Protein AF-A0A9D7G0I2-F1 (afdb_monomer_lite)

Foldseek 3Di:
DEEEPPDPQQLVLLVLVVVLCVVVVDDDQAEYEHADDDQVCQVVCCVSNPPHPYYYYHDDDSQVVCCVVPVPPPPAPPKDWQQAPVRDIDIDHGHDDPVVSVVSDD

Structure (mmCIF, N/CA/C/O backbone):
data_AF-A0A9D7G0I2-F1
#
_entry.id   AF-A0A9D7G0I2-F1
#
loop_
_atom_site.group_PDB
_atom_site.id
_atom_site.type_symbol
_atom_site.label_atom_id
_atom_site.label_alt_id
_atom_site.label_comp_id
_atom_site.label_asym_id
_atom_site.label_entity_id
_atom_site.label_seq_id
_atom_site.pdbx_PDB_ins_code
_atom_site.Cartn_x
_atom_site.Cartn_y
_atom_site.Cartn_z
_atom_site.occupancy
_atom_site.B_iso_or_equiv
_atom_site.auth_seq_id
_atom_site.auth_comp_id
_atom_site.auth_asym_id
_atom_site.auth_atom_id
_atom_site.pdbx_PDB_model_num
ATOM 1 N N . MET A 1 1 ? -0.816 -1.399 0.471 1.00 97.38 1 MET A N 1
ATOM 2 C CA . MET A 1 1 ? 0.195 -0.371 0.151 1.00 97.38 1 MET A CA 1
ATOM 3 C C . MET A 1 1 ? 0.942 -0.801 -1.092 1.00 97.38 1 MET A C 1
ATOM 5 O O . MET A 1 1 ? 1.329 -1.958 -1.181 1.00 97.38 1 MET A O 1
ATOM 9 N N . PHE A 1 2 ? 1.140 0.113 -2.028 1.00 98.00 2 PHE A N 1
ATOM 10 C CA . PHE A 1 2 ? 1.966 -0.099 -3.207 1.00 98.00 2 PHE A CA 1
ATOM 11 C C . PHE A 1 2 ? 3.321 0.585 -3.022 1.00 98.00 2 PHE A C 1
ATOM 13 O O . PHE A 1 2 ? 3.388 1.704 -2.503 1.00 98.00 2 PHE A O 1
ATOM 20 N N . THR A 1 3 ? 4.384 -0.101 -3.425 1.00 97.94 3 THR A N 1
ATOM 21 C CA . THR A 1 3 ? 5.778 0.287 -3.198 1.00 97.94 3 THR A CA 1
ATOM 22 C C . THR A 1 3 ? 6.671 -0.140 -4.367 1.00 97.94 3 THR A C 1
ATOM 24 O O . THR A 1 3 ? 6.230 -0.865 -5.262 1.00 97.94 3 THR A O 1
ATOM 27 N N . THR A 1 4 ? 7.924 0.301 -4.342 1.00 96.75 4 THR A N 1
ATOM 28 C CA . THR A 1 4 ? 8.999 -0.150 -5.228 1.00 96.75 4 THR A CA 1
ATOM 29 C C . THR A 1 4 ? 10.242 -0.530 -4.423 1.00 96.75 4 THR A C 1
ATOM 31 O O . THR A 1 4 ? 10.390 -0.127 -3.265 1.00 96.75 4 THR A O 1
ATOM 34 N N . THR A 1 5 ? 11.154 -1.296 -5.021 1.00 96.25 5 THR A N 1
ATOM 35 C CA . THR A 1 5 ? 12.395 -1.761 -4.378 1.00 96.25 5 THR A CA 1
ATOM 36 C C . THR A 1 5 ? 13.339 -0.622 -3.991 1.00 96.25 5 THR A C 1
ATOM 38 O O . THR A 1 5 ? 14.102 -0.755 -3.039 1.00 96.25 5 THR A O 1
ATOM 41 N N . TYR A 1 6 ? 13.252 0.517 -4.681 1.00 94.62 6 TYR A N 1
ATOM 42 C CA . TYR A 1 6 ? 14.089 1.701 -4.465 1.00 94.62 6 TYR A CA 1
ATOM 43 C C . TYR A 1 6 ? 13.437 2.786 -3.586 1.00 94.62 6 TYR A C 1
ATOM 45 O O . TYR A 1 6 ? 14.000 3.868 -3.411 1.00 94.62 6 TYR A O 1
ATOM 53 N N . CYS A 1 7 ? 12.240 2.546 -3.047 1.00 96.00 7 CYS A N 1
ATOM 54 C CA . CYS A 1 7 ? 11.523 3.540 -2.254 1.00 96.00 7 CYS A CA 1
ATOM 55 C C . CYS A 1 7 ? 12.048 3.617 -0.810 1.00 96.00 7 CYS A C 1
ATOM 57 O O . CYS A 1 7 ? 11.653 2.831 0.050 1.00 96.00 7 CYS A O 1
ATOM 59 N N . SER A 1 8 ? 12.883 4.615 -0.519 1.00 94.62 8 SER A N 1
ATOM 60 C CA . SER A 1 8 ? 13.499 4.796 0.806 1.00 94.62 8 SER A CA 1
ATOM 61 C C . SER A 1 8 ? 12.508 5.107 1.934 1.00 94.62 8 SER A C 1
ATOM 63 O O . SER A 1 8 ? 12.762 4.750 3.077 1.00 94.62 8 SER A O 1
ATOM 65 N N . THR A 1 9 ? 11.372 5.743 1.635 1.00 96.50 9 THR A N 1
ATOM 66 C CA . THR A 1 9 ? 10.371 6.164 2.637 1.00 96.50 9 THR A CA 1
ATOM 67 C C . THR A 1 9 ? 9.213 5.177 2.805 1.00 96.50 9 THR A C 1
ATOM 69 O O . THR A 1 9 ? 8.352 5.354 3.670 1.00 96.50 9 THR A O 1
ATOM 72 N N . CYS A 1 10 ? 9.157 4.134 1.974 1.00 97.44 10 CYS A N 1
ATOM 73 C CA . CYS A 1 10 ? 8.086 3.144 2.006 1.00 97.44 10 CYS A CA 1
ATOM 74 C C . CYS A 1 10 ? 8.075 2.277 3.279 1.00 97.44 10 CYS A C 1
ATOM 76 O O . CYS A 1 10 ? 6.975 2.053 3.793 1.00 97.44 10 CYS A O 1
ATOM 78 N N . PRO A 1 11 ? 9.226 1.823 3.821 1.00 97.12 11 PRO A N 1
ATOM 79 C CA . PRO A 1 11 ? 9.256 1.097 5.094 1.00 97.12 11 PRO A CA 1
ATOM 80 C C . PRO A 1 11 ? 8.664 1.923 6.247 1.00 97.12 11 PRO A C 1
ATOM 82 O O . PRO A 1 11 ? 7.747 1.465 6.923 1.00 97.12 11 PRO A O 1
ATOM 85 N N . ASP A 1 12 ? 9.053 3.196 6.377 1.00 96.56 12 ASP A N 1
ATOM 86 C CA . ASP A 1 12 ? 8.543 4.088 7.431 1.00 96.56 12 ASP A CA 1
ATOM 87 C C . ASP A 1 12 ? 7.021 4.294 7.363 1.00 96.56 12 ASP A C 1
ATOM 89 O O . ASP A 1 12 ? 6.327 4.372 8.383 1.00 96.56 12 ASP A O 1
ATOM 93 N N . ALA A 1 13 ? 6.468 4.414 6.151 1.00 97.31 13 ALA A N 1
ATOM 94 C CA . ALA A 1 13 ? 5.025 4.526 5.964 1.00 97.31 13 ALA A CA 1
ATOM 95 C C . ALA A 1 13 ? 4.296 3.231 6.345 1.00 97.31 13 ALA A C 1
ATOM 97 O O . ALA A 1 13 ? 3.207 3.282 6.926 1.00 97.31 13 ALA A O 1
ATOM 98 N N . PHE A 1 14 ? 4.901 2.082 6.048 1.00 97.69 14 PHE A N 1
ATOM 99 C CA . PHE A 1 14 ? 4.374 0.777 6.418 1.00 97.69 14 PHE A CA 1
ATOM 100 C C . PHE A 1 14 ? 4.377 0.562 7.931 1.00 97.69 14 PHE A C 1
ATOM 102 O O . PHE A 1 14 ? 3.367 0.130 8.487 1.00 97.69 14 PHE A O 1
ATOM 109 N N . ASP A 1 15 ? 5.456 0.935 8.614 1.00 96.12 15 ASP A N 1
ATOM 110 C CA . ASP A 1 15 ? 5.564 0.816 10.067 1.00 96.12 15 ASP A CA 1
ATOM 111 C C . ASP A 1 15 ? 4.503 1.655 10.782 1.00 96.12 15 ASP A C 1
ATOM 113 O O . ASP A 1 15 ? 3.869 1.187 11.731 1.00 96.12 15 ASP A O 1
ATOM 117 N N . LYS A 1 16 ? 4.208 2.861 10.278 1.00 95.19 16 LYS A N 1
ATOM 118 C CA . LYS A 1 16 ? 3.110 3.699 10.793 1.00 95.19 16 LYS A CA 1
ATOM 119 C C . LYS A 1 16 ? 1.740 3.033 10.634 1.00 95.19 16 LYS A C 1
ATOM 121 O O . LYS A 1 16 ? 0.939 3.065 11.571 1.00 95.19 16 LYS A O 1
ATOM 126 N N . LEU A 1 17 ? 1.470 2.403 9.484 1.00 95.62 17 LEU A N 1
ATOM 127 C CA . LEU A 1 17 ? 0.247 1.615 9.275 1.00 95.62 17 LEU A CA 1
ATOM 128 C C . LEU A 1 17 ? 0.167 0.446 10.261 1.00 95.62 17 LEU A C 1
ATOM 130 O O . LEU A 1 17 ? -0.852 0.250 10.925 1.00 95.62 17 LEU A O 1
ATOM 134 N N . GLN A 1 18 ? 1.248 -0.324 10.366 1.00 95.50 18 GLN A N 1
ATOM 135 C CA . GLN A 1 18 ? 1.316 -1.509 11.209 1.00 95.50 18 GLN A CA 1
ATOM 136 C C . GLN A 1 18 ? 1.137 -1.153 12.691 1.00 95.50 18 GLN A C 1
ATOM 138 O O . GLN A 1 18 ? 0.379 -1.823 13.394 1.00 95.50 18 GLN A O 1
ATOM 143 N N . ALA A 1 19 ? 1.783 -0.083 13.161 1.00 94.75 19 ALA A N 1
ATOM 144 C CA . ALA A 1 19 ? 1.658 0.413 14.528 1.00 94.75 19 ALA A CA 1
ATOM 145 C C . ALA A 1 19 ? 0.212 0.806 14.856 1.00 94.75 19 ALA A C 1
ATOM 147 O O . ALA A 1 19 ? -0.311 0.415 15.902 1.00 94.75 19 ALA A O 1
ATOM 148 N N . PHE A 1 20 ? -0.466 1.508 13.943 1.00 94.69 20 PHE A N 1
ATOM 149 C CA . PHE A 1 20 ? -1.871 1.872 14.116 1.00 94.69 20 PHE A CA 1
ATOM 150 C C . PHE A 1 20 ? -2.785 0.639 14.188 1.00 94.69 20 PHE A C 1
ATOM 152 O O . PHE A 1 20 ? -3.613 0.533 15.094 1.00 94.69 20 PHE A O 1
ATOM 159 N N . ILE A 1 21 ? -2.605 -0.330 13.285 1.00 93.56 21 ILE A N 1
ATOM 160 C CA . ILE A 1 21 ? -3.386 -1.576 13.281 1.00 93.56 21 ILE A CA 1
ATOM 161 C C . ILE A 1 21 ? -3.153 -2.359 14.579 1.00 93.56 21 ILE A C 1
ATOM 163 O O . ILE A 1 21 ? -4.120 -2.758 15.230 1.00 93.56 21 ILE A O 1
ATOM 167 N N . LYS A 1 22 ? -1.896 -2.519 15.012 1.00 93.88 22 LYS A N 1
ATOM 168 C CA . LYS A 1 22 ? -1.555 -3.176 16.285 1.00 93.88 22 LYS A CA 1
ATOM 169 C C . LYS A 1 22 ? -2.237 -2.495 17.474 1.00 93.88 22 LYS A C 1
ATOM 171 O O . LYS A 1 22 ? -2.827 -3.182 18.305 1.00 93.88 22 LYS A O 1
ATOM 176 N N . ALA A 1 23 ? -2.211 -1.162 17.531 1.00 94.62 23 ALA A N 1
ATOM 177 C CA . ALA A 1 23 ? -2.863 -0.393 18.591 1.00 94.62 23 ALA A CA 1
ATOM 178 C C . ALA A 1 23 ? -4.395 -0.550 18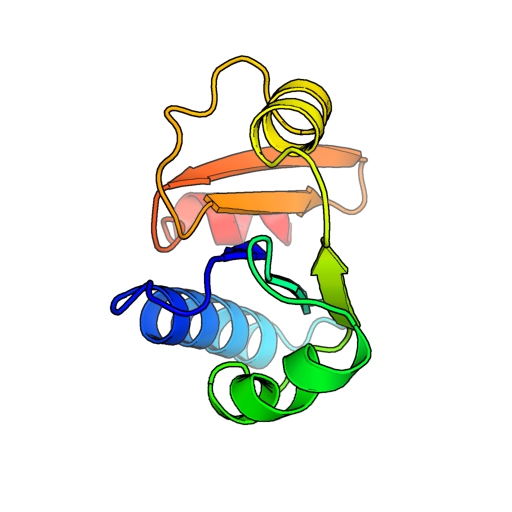.581 1.00 94.62 23 ALA A C 1
ATOM 180 O O . ALA A 1 23 ? -5.011 -0.614 19.642 1.00 94.62 23 ALA A O 1
ATOM 181 N N . SER A 1 24 ? -5.006 -0.677 17.398 1.00 93.31 24 SER A N 1
ATOM 182 C CA . SER A 1 24 ? -6.455 -0.869 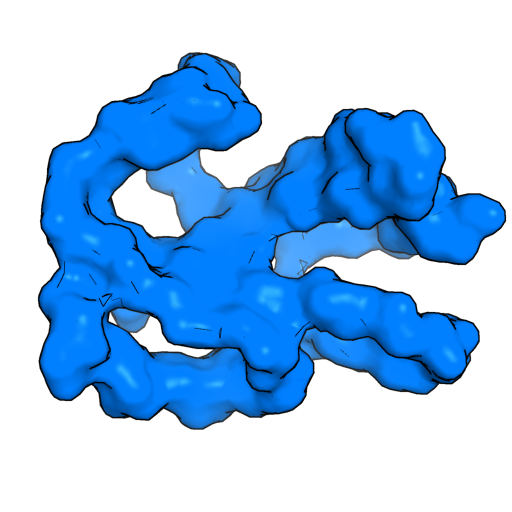17.254 1.00 93.31 24 SER A CA 1
ATOM 183 C C . SER A 1 24 ? -6.958 -2.233 17.747 1.00 93.31 24 SER A C 1
ATOM 185 O O . SER A 1 24 ? -8.153 -2.392 17.984 1.00 93.31 24 SER A O 1
ATOM 187 N N . ARG A 1 25 ? -6.068 -3.235 17.864 1.00 91.19 25 ARG A N 1
ATOM 188 C CA . ARG A 1 25 ? -6.390 -4.652 18.139 1.00 91.19 25 ARG A CA 1
ATOM 189 C C . ARG A 1 25 ? -7.389 -5.280 17.157 1.00 91.19 25 ARG A C 1
ATOM 191 O O . ARG A 1 25 ? -7.909 -6.367 17.412 1.00 91.19 25 ARG A O 1
ATOM 198 N N . GLN A 1 26 ? -7.653 -4.630 16.026 1.00 90.25 26 GLN A N 1
ATOM 199 C CA . GLN A 1 26 ? -8.496 -5.180 14.979 1.00 90.25 26 GLN A CA 1
ATOM 200 C C . GLN A 1 26 ? -7.685 -6.112 14.074 1.00 90.25 26 GLN A C 1
ATOM 202 O O . GLN A 1 26 ? -6.520 -5.864 13.765 1.00 90.25 26 GLN A O 1
ATOM 207 N N . LYS A 1 27 ? -8.326 -7.186 13.602 1.00 90.06 27 LYS A N 1
ATOM 208 C CA . LYS A 1 27 ? -7.781 -8.018 12.524 1.00 90.06 27 LYS A CA 1
ATOM 209 C C . LYS A 1 27 ? -8.013 -7.299 11.202 1.00 90.06 27 LYS A C 1
ATOM 211 O O . LYS A 1 27 ? -9.151 -7.207 10.743 1.00 90.06 27 LYS A O 1
ATOM 216 N N . VAL A 1 28 ? -6.938 -6.779 10.626 1.00 92.56 28 VAL A N 1
ATOM 217 C CA . VAL A 1 28 ? -6.954 -6.030 9.372 1.00 92.56 28 VAL A CA 1
ATOM 218 C C . VAL A 1 28 ? -5.902 -6.624 8.449 1.00 92.56 28 VAL A C 1
ATOM 220 O O . VAL A 1 28 ? -4.784 -6.895 8.886 1.00 92.56 28 VAL A O 1
ATOM 223 N N . GLU A 1 29 ? -6.259 -6.850 7.186 1.00 94.62 29 GLU A N 1
ATOM 224 C CA . GLU A 1 29 ? -5.283 -7.281 6.190 1.00 94.62 29 GLU A CA 1
ATOM 225 C C . GLU A 1 29 ? -4.363 -6.102 5.842 1.00 94.62 29 GLU A C 1
ATOM 227 O O . GLU A 1 29 ? -4.824 -5.030 5.447 1.00 94.62 29 GLU A O 1
ATOM 232 N N . LEU A 1 30 ? -3.055 -6.303 5.993 1.00 95.88 30 LEU A N 1
ATOM 233 C CA . LEU A 1 30 ? -2.024 -5.344 5.624 1.00 95.88 30 LEU A CA 1
ATOM 234 C C . LEU A 1 30 ? -1.215 -5.923 4.462 1.00 95.88 30 LEU A C 1
ATOM 236 O O . LEU A 1 30 ? -0.265 -6.682 4.656 1.00 95.88 30 LEU A O 1
ATOM 240 N N . ALA A 1 31 ? -1.631 -5.584 3.244 1.00 97.25 31 ALA A N 1
ATOM 241 C CA . ALA A 1 31 ? -0.975 -6.025 2.020 1.00 97.25 31 ALA A CA 1
ATOM 242 C C . ALA A 1 31 ? 0.106 -5.033 1.564 1.00 97.25 31 ALA A C 1
ATOM 244 O O . ALA A 1 31 ? -0.143 -3.821 1.522 1.00 97.25 31 ALA A O 1
ATOM 245 N N . ALA A 1 32 ? 1.266 -5.539 1.146 1.00 97.94 32 ALA A N 1
ATOM 246 C CA . ALA A 1 32 ? 2.271 -4.780 0.404 1.00 97.94 32 ALA A CA 1
ATOM 247 C C . ALA A 1 32 ? 2.435 -5.354 -1.013 1.00 97.94 32 ALA A C 1
ATOM 249 O O . ALA A 1 32 ? 2.530 -6.567 -1.189 1.00 97.94 32 ALA A O 1
ATOM 250 N N . VAL A 1 33 ? 2.439 -4.472 -2.013 1.00 97.69 33 VAL A N 1
ATOM 251 C CA . VAL A 1 33 ? 2.600 -4.801 -3.436 1.00 97.69 33 VAL A CA 1
ATOM 252 C C . VAL A 1 33 ? 3.853 -4.098 -3.948 1.00 97.69 33 VAL A C 1
ATOM 254 O O . VAL A 1 33 ? 3.865 -2.869 -4.030 1.00 97.69 33 VAL A O 1
ATOM 257 N N . VAL A 1 34 ? 4.898 -4.860 -4.266 1.00 97.81 34 VAL A N 1
ATOM 258 C CA . VAL A 1 34 ? 6.161 -4.350 -4.823 1.00 97.81 34 VAL A CA 1
ATOM 259 C C . VAL A 1 34 ? 6.073 -4.402 -6.347 1.00 97.81 34 VAL A C 1
ATOM 261 O O . VAL A 1 34 ? 5.877 -5.479 -6.901 1.00 97.81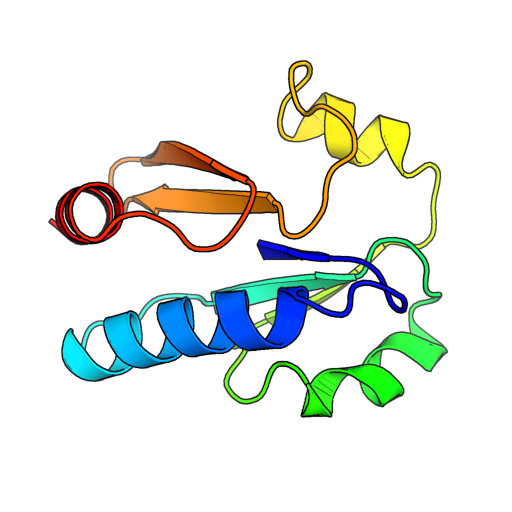 34 VAL A O 1
ATOM 264 N N . MET A 1 35 ? 6.150 -3.251 -7.017 1.00 97.31 35 MET A N 1
ATOM 265 C CA . MET A 1 35 ? 5.721 -3.106 -8.422 1.00 97.31 35 MET A CA 1
ATOM 266 C C . MET A 1 35 ? 6.830 -3.150 -9.482 1.00 97.31 35 MET A C 1
ATOM 268 O O . MET A 1 35 ? 6.571 -2.855 -10.647 1.00 97.31 35 MET A O 1
ATOM 272 N N . ASP A 1 36 ? 8.061 -3.430 -9.081 1.00 95.31 36 ASP A N 1
ATOM 273 C CA . ASP A 1 36 ? 9.264 -3.351 -9.915 1.00 95.31 36 ASP A CA 1
ATOM 274 C C . ASP A 1 36 ? 10.187 -4.557 -9.691 1.00 95.31 36 ASP A C 1
ATOM 276 O O . ASP A 1 36 ? 11.404 -4.466 -9.846 1.00 95.31 36 ASP A O 1
ATOM 280 N N . VAL A 1 37 ? 9.611 -5.688 -9.277 1.00 94.50 37 VAL A N 1
ATOM 281 C CA . VAL A 1 37 ? 10.364 -6.892 -8.931 1.00 94.50 37 VAL A CA 1
ATOM 282 C C . VAL A 1 37 ? 9.635 -8.143 -9.423 1.00 94.50 37 VAL A C 1
ATOM 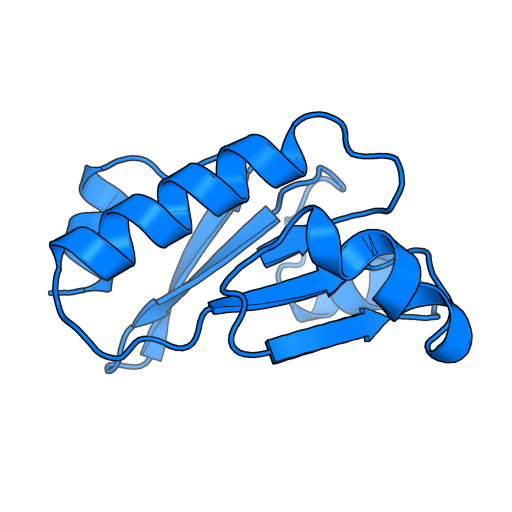284 O O . VAL A 1 37 ? 8.414 -8.239 -9.255 1.00 94.50 37 VAL A O 1
ATOM 287 N N . PRO A 1 38 ? 10.358 -9.127 -9.985 1.00 95.00 38 PRO A N 1
ATOM 288 C CA . PRO A 1 38 ? 9.772 -10.409 -10.335 1.00 95.00 38 PRO A CA 1
ATOM 289 C C . PRO A 1 38 ? 9.440 -11.228 -9.079 1.00 95.00 38 PRO A C 1
ATOM 291 O O . PRO A 1 38 ? 10.018 -11.034 -7.998 1.00 95.00 38 PRO A O 1
ATOM 294 N N . ALA A 1 39 ? 8.481 -12.147 -9.206 1.00 93.56 39 ALA A N 1
ATOM 295 C CA . ALA A 1 39 ? 7.906 -12.875 -8.074 1.00 93.56 39 ALA A CA 1
ATOM 296 C C . ALA A 1 39 ? 8.947 -13.666 -7.270 1.00 93.56 39 ALA A C 1
ATOM 298 O O . ALA A 1 39 ? 8.890 -13.693 -6.041 1.00 93.56 39 ALA A O 1
ATOM 299 N N . GLU A 1 40 ? 9.940 -14.248 -7.934 1.00 94.81 40 GLU A N 1
ATOM 300 C CA . GLU A 1 40 ? 11.006 -15.025 -7.306 1.00 94.81 40 GLU A CA 1
ATOM 301 C C . GLU A 1 40 ? 11.982 -14.179 -6.474 1.00 94.81 40 GLU A C 1
ATOM 303 O O . GLU A 1 40 ? 12.680 -14.718 -5.617 1.00 94.81 40 GLU A O 1
ATOM 308 N N . ARG A 1 41 ? 12.022 -12.855 -6.679 1.00 94.75 41 ARG A N 1
ATOM 309 C CA . ARG A 1 41 ? 12.926 -11.944 -5.953 1.00 94.75 41 ARG A CA 1
ATOM 310 C C . ARG A 1 41 ? 12.234 -11.111 -4.886 1.00 94.75 41 ARG A C 1
ATOM 312 O O . ARG A 1 41 ? 12.913 -10.550 -4.028 1.00 94.75 41 ARG A O 1
ATOM 319 N N . VAL A 1 42 ? 10.902 -11.044 -4.887 1.00 95.25 42 VAL A N 1
ATOM 320 C CA . VAL A 1 42 ? 10.153 -10.153 -3.987 1.00 95.25 42 VAL A CA 1
ATOM 321 C C . VAL A 1 42 ? 10.473 -10.422 -2.516 1.00 95.25 42 VAL A C 1
ATOM 323 O O . VAL A 1 42 ? 10.655 -9.483 -1.745 1.00 95.25 42 VAL A O 1
ATOM 326 N N . LEU A 1 43 ? 10.626 -11.695 -2.130 1.00 95.31 43 LEU A N 1
ATOM 327 C CA . LEU A 1 43 ? 10.845 -12.094 -0.738 1.00 95.31 43 LEU A CA 1
ATOM 328 C C . LEU A 1 43 ? 12.129 -11.508 -0.134 1.00 95.31 43 LEU A C 1
ATOM 330 O O . LEU A 1 43 ? 12.167 -11.291 1.076 1.00 95.31 43 LEU A O 1
ATOM 334 N N . ALA A 1 44 ? 13.130 -11.160 -0.951 1.00 95.25 44 ALA A N 1
ATOM 335 C CA . ALA A 1 44 ? 14.325 -10.461 -0.480 1.00 95.25 44 ALA A CA 1
ATOM 336 C C . ALA A 1 44 ? 13.990 -9.105 0.172 1.00 95.25 44 ALA A C 1
ATOM 338 O O . ALA A 1 44 ? 14.684 -8.673 1.088 1.00 95.25 44 ALA A O 1
ATOM 339 N N . HIS A 1 45 ? 12.888 -8.466 -0.229 1.00 95.88 45 HIS A N 1
ATOM 340 C CA . HIS A 1 45 ? 12.430 -7.176 0.294 1.00 95.88 45 HIS A CA 1
ATOM 341 C C . HIS A 1 45 ? 11.409 -7.299 1.433 1.00 95.88 45 HIS A C 1
ATOM 343 O O . HIS A 1 45 ? 11.050 -6.291 2.039 1.00 95.88 45 HIS A O 1
ATOM 349 N N . ALA A 1 46 ? 10.933 -8.509 1.752 1.00 94.50 46 ALA A N 1
ATOM 350 C CA . ALA A 1 46 ? 9.865 -8.712 2.735 1.00 94.50 46 ALA A CA 1
ATOM 351 C C . ALA A 1 46 ? 10.253 -8.243 4.148 1.00 94.50 46 ALA A C 1
ATOM 353 O O . ALA A 1 46 ? 9.394 -7.815 4.918 1.00 94.50 46 ALA A O 1
ATOM 354 N N . HIS A 1 47 ? 11.548 -8.270 4.477 1.00 94.75 47 HIS A N 1
ATOM 355 C CA . HIS A 1 47 ? 12.059 -7.829 5.774 1.00 94.75 47 HIS A CA 1
ATOM 356 C C . HIS A 1 47 ? 11.813 -6.332 6.052 1.00 94.75 47 HIS A C 1
ATOM 358 O O . HIS A 1 47 ? 11.674 -5.955 7.211 1.00 94.75 47 HIS A O 1
ATOM 364 N N . HIS A 1 48 ? 11.674 -5.497 5.014 1.00 95.88 48 HIS A N 1
ATOM 365 C CA . HIS A 1 48 ? 11.305 -4.081 5.147 1.00 95.88 48 HIS A CA 1
ATOM 366 C C . HIS A 1 48 ? 9.823 -3.853 5.483 1.00 95.88 48 HIS A C 1
ATOM 368 O O . HIS A 1 48 ? 9.429 -2.734 5.795 1.00 95.88 48 HIS A O 1
ATOM 374 N N . TYR A 1 49 ? 8.993 -4.893 5.387 1.00 96.69 49 TYR A N 1
ATOM 375 C CA . TYR A 1 49 ? 7.540 -4.821 5.555 1.00 96.69 49 TYR A CA 1
ATOM 376 C C . TYR A 1 49 ? 7.063 -5.864 6.569 1.00 96.69 49 TYR A C 1
ATOM 378 O O . TYR A 1 49 ? 6.046 -6.540 6.382 1.00 96.69 49 TYR A O 1
ATOM 386 N N . ALA A 1 50 ? 7.834 -6.028 7.647 1.00 93.44 50 ALA A N 1
ATOM 387 C CA . ALA A 1 50 ? 7.550 -6.993 8.697 1.00 93.44 50 ALA A CA 1
ATOM 388 C C . ALA A 1 50 ? 6.110 -6.832 9.218 1.00 93.44 50 ALA A C 1
ATOM 390 O O . ALA A 1 50 ? 5.664 -5.741 9.559 1.00 93.44 50 ALA A O 1
ATOM 391 N N . GLY A 1 51 ? 5.362 -7.935 9.291 1.00 92.94 51 GLY A N 1
ATOM 392 C CA . GLY A 1 51 ? 3.951 -7.943 9.692 1.00 92.94 51 GLY A CA 1
ATOM 393 C C . GLY A 1 51 ? 2.950 -7.595 8.585 1.00 92.94 51 GLY A C 1
ATOM 394 O O . GLY A 1 51 ? 1.762 -7.466 8.881 1.00 92.94 51 GLY A O 1
ATOM 395 N N . ALA A 1 52 ? 3.388 -7.501 7.327 1.00 96.31 52 ALA A N 1
ATOM 396 C CA . ALA A 1 52 ? 2.492 -7.690 6.193 1.00 96.31 52 ALA A CA 1
ATOM 397 C C . ALA A 1 52 ? 1.795 -9.052 6.299 1.00 96.31 52 ALA A C 1
ATOM 399 O O . ALA A 1 52 ? 2.432 -10.079 6.528 1.00 96.31 52 ALA A O 1
ATOM 400 N N . THR A 1 53 ? 0.479 -9.068 6.112 1.00 96.00 53 THR A N 1
ATOM 401 C CA . THR A 1 53 ? -0.308 -10.310 6.056 1.00 96.00 53 THR A CA 1
ATOM 402 C C . THR A 1 53 ? -0.380 -10.862 4.636 1.00 96.00 53 THR A C 1
ATOM 404 O O . THR A 1 53 ? -0.663 -12.042 4.442 1.00 96.00 53 THR A O 1
ATOM 407 N N . ARG A 1 54 ? -0.131 -10.008 3.638 1.00 96.44 54 ARG A N 1
ATOM 408 C CA . ARG A 1 54 ? 0.001 -10.365 2.226 1.00 96.44 54 ARG A CA 1
ATOM 409 C C . ARG A 1 54 ? 1.175 -9.615 1.619 1.00 96.44 54 ARG A C 1
ATOM 411 O O . ARG A 1 54 ? 1.336 -8.417 1.853 1.00 96.44 54 ARG A O 1
ATOM 418 N N . PHE A 1 55 ? 1.957 -10.314 0.81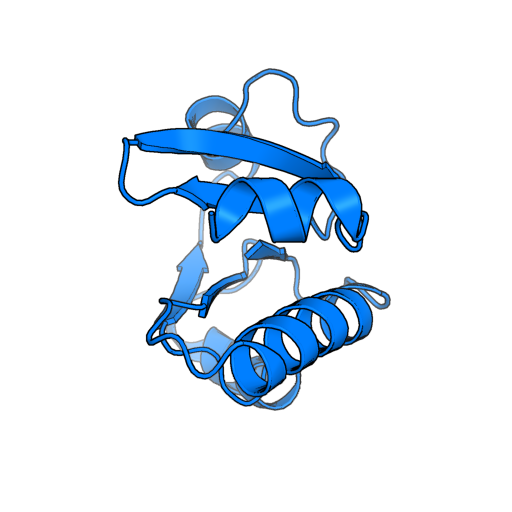1 1.00 97.12 55 PHE A N 1
ATOM 419 C CA . PHE A 1 55 ? 3.116 -9.746 0.146 1.00 97.12 55 PHE A CA 1
ATOM 420 C C . PHE A 1 55 ? 3.106 -10.171 -1.317 1.00 97.12 55 PHE A C 1
ATOM 422 O O . PHE A 1 55 ? 3.153 -11.362 -1.615 1.00 97.12 55 PHE A O 1
ATOM 429 N N . PHE A 1 56 ? 2.971 -9.200 -2.213 1.00 96.88 56 PHE A N 1
ATOM 430 C CA . PHE A 1 56 ? 2.800 -9.429 -3.639 1.00 96.88 56 PHE A CA 1
ATOM 431 C C . PHE A 1 56 ? 3.949 -8.810 -4.422 1.00 96.88 56 PHE A C 1
ATOM 433 O O . PHE A 1 56 ? 4.384 -7.694 -4.134 1.00 96.88 56 PHE A O 1
ATOM 440 N N . ALA A 1 57 ? 4.375 -9.525 -5.455 1.00 97.38 57 ALA A N 1
ATOM 441 C CA . ALA A 1 57 ? 5.134 -8.958 -6.551 1.00 97.38 57 ALA A CA 1
ATOM 442 C C . ALA A 1 57 ? 4.167 -8.540 -7.656 1.00 97.38 57 ALA A C 1
ATOM 444 O O . ALA A 1 57 ? 3.186 -9.238 -7.925 1.00 97.38 57 ALA A O 1
ATOM 445 N N . PHE A 1 58 ? 4.456 -7.427 -8.309 1.00 96.25 58 PHE A N 1
ATOM 446 C CA . PHE A 1 58 ? 3.857 -7.075 -9.579 1.00 96.25 58 PHE A CA 1
ATOM 447 C C . PHE A 1 58 ? 4.984 -6.868 -10.584 1.00 96.25 58 PHE A C 1
ATOM 449 O O . PHE A 1 58 ? 5.716 -5.884 -10.519 1.00 96.25 58 PHE A O 1
ATOM 456 N N . ASP A 1 59 ? 5.103 -7.833 -11.490 1.00 92.94 59 ASP A N 1
ATOM 457 C CA . ASP A 1 59 ? 6.090 -7.865 -12.560 1.00 92.94 59 ASP A CA 1
ATOM 458 C C . ASP A 1 59 ? 5.384 -7.583 -13.884 1.00 92.94 59 ASP A C 1
ATOM 460 O O . ASP A 1 59 ? 4.817 -8.468 -14.528 1.00 92.94 59 ASP A O 1
ATOM 464 N N . GLY A 1 60 ? 5.279 -6.303 -14.221 1.00 91.50 60 GLY A N 1
ATOM 465 C CA . GLY A 1 60 ? 4.520 -5.872 -15.381 1.00 91.50 60 GLY A CA 1
ATOM 466 C C . GLY A 1 60 ? 4.586 -4.372 -15.600 1.00 91.50 60 GLY A C 1
ATOM 467 O O . GLY A 1 60 ? 5.347 -3.639 -14.969 1.00 91.50 60 GLY A O 1
ATOM 468 N N . PHE A 1 61 ? 3.752 -3.885 -16.513 1.00 93.25 61 PHE A N 1
ATOM 469 C CA . PHE A 1 61 ? 3.710 -2.468 -16.844 1.00 93.25 61 PHE A CA 1
ATOM 470 C C . PHE A 1 61 ? 3.101 -1.662 -15.685 1.00 93.25 61 PHE A C 1
ATOM 472 O O . PHE A 1 61 ? 1.881 -1.574 -15.552 1.00 93.25 61 PHE A O 1
ATOM 479 N N . ALA A 1 62 ? 3.946 -1.057 -14.842 1.00 91.75 62 ALA A N 1
ATOM 480 C CA . ALA A 1 62 ? 3.526 -0.295 -13.660 1.00 91.75 62 ALA A CA 1
ATOM 481 C C . ALA A 1 62 ? 2.418 0.756 -13.917 1.00 91.75 62 ALA A C 1
ATOM 483 O O . ALA A 1 62 ? 1.554 0.931 -13.056 1.00 91.75 62 ALA A O 1
ATOM 484 N N . PRO A 1 63 ? 2.354 1.458 -15.067 1.00 92.81 63 PRO A N 1
ATOM 485 C CA . PRO A 1 63 ? 1.212 2.321 -15.372 1.00 92.81 63 PRO A CA 1
ATOM 486 C C . PRO A 1 63 ? -0.139 1.590 -15.435 1.00 92.81 63 PRO A C 1
ATOM 488 O O . PRO A 1 63 ? -1.143 2.190 -15.069 1.00 92.81 63 PRO A O 1
ATOM 491 N N . ALA A 1 64 ? -0.194 0.314 -15.836 1.00 94.19 64 ALA A N 1
ATOM 492 C CA . ALA A 1 64 ? -1.446 -0.445 -15.915 1.00 94.19 64 ALA A CA 1
ATOM 493 C C . ALA A 1 64 ? -2.054 -0.706 -14.529 1.00 94.19 64 ALA A C 1
ATOM 495 O O . ALA A 1 64 ? -3.245 -0.467 -14.325 1.00 94.19 64 ALA A O 1
ATOM 496 N N . ILE A 1 65 ? -1.242 -1.129 -13.551 1.00 94.38 65 ILE A N 1
ATOM 497 C CA . ILE A 1 65 ? -1.734 -1.310 -12.178 1.00 94.38 65 ILE A CA 1
ATOM 498 C C . ILE A 1 65 ? -2.128 0.030 -11.555 1.00 94.38 65 ILE A C 1
ATOM 500 O O . ILE A 1 65 ? -3.176 0.117 -10.920 1.00 94.38 65 ILE A O 1
ATOM 504 N N . ARG A 1 66 ? -1.365 1.104 -11.809 1.00 95.50 66 ARG A N 1
ATOM 505 C CA . ARG A 1 66 ? -1.730 2.455 -11.360 1.00 95.50 66 ARG A CA 1
ATOM 506 C C . ARG A 1 66 ? -3.072 2.891 -11.941 1.00 95.50 66 ARG A C 1
ATOM 5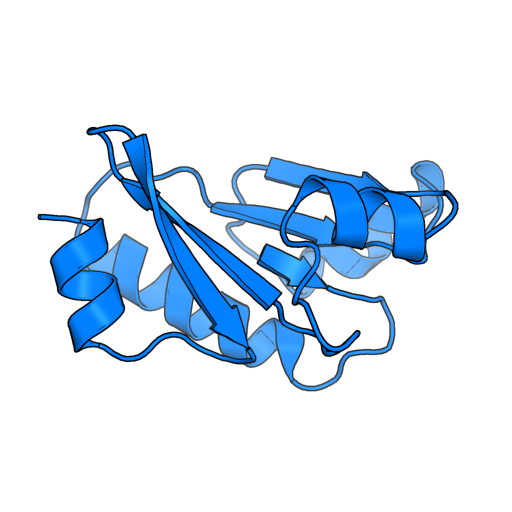08 O O . ARG A 1 66 ? -3.951 3.261 -11.175 1.00 95.50 66 ARG A O 1
ATOM 515 N N . GLN A 1 67 ? -3.265 2.744 -13.252 1.00 95.62 67 GLN A N 1
ATOM 516 C CA . GLN A 1 67 ? -4.523 3.050 -13.937 1.00 95.62 67 GLN A CA 1
ATOM 517 C C . GLN A 1 67 ? -5.705 2.258 -13.360 1.00 95.62 67 GLN A C 1
ATOM 519 O O . GLN A 1 67 ? -6.792 2.808 -13.206 1.00 95.62 67 GLN A O 1
ATOM 524 N N . SER A 1 68 ? -5.500 0.983 -13.020 1.00 95.31 68 SER A N 1
ATOM 525 C CA . SER A 1 68 ? -6.541 0.145 -12.418 1.00 95.31 68 SER A CA 1
ATOM 526 C C . SER A 1 68 ? -6.866 0.525 -10.970 1.00 95.31 68 SER A C 1
ATOM 528 O O . SER A 1 68 ? -8.002 0.346 -10.536 1.00 95.31 68 SER A O 1
ATOM 530 N N . VAL A 1 69 ? -5.883 0.995 -10.199 1.00 95.94 69 VAL A N 1
ATOM 531 C CA . VAL A 1 69 ? -6.030 1.316 -8.768 1.00 95.94 69 VAL A CA 1
ATOM 532 C C . VAL A 1 69 ? -6.590 2.724 -8.559 1.00 95.94 69 VAL A C 1
ATOM 534 O O . VAL A 1 69 ? -7.513 2.935 -7.759 1.00 95.94 69 VAL A O 1
ATOM 537 N N . ASP A 1 70 ? -5.996 3.690 -9.254 1.00 96.88 70 ASP A N 1
ATOM 538 C CA . ASP A 1 70 ? -6.386 5.092 -9.299 1.00 96.88 70 ASP A CA 1
ATOM 539 C C . ASP A 1 70 ? -5.772 5.762 -10.545 1.00 96.88 70 ASP A C 1
ATOM 541 O O . ASP A 1 70 ? -4.575 6.069 -10.544 1.00 96.88 70 ASP A O 1
ATOM 545 N N . PRO A 1 71 ? -6.575 6.075 -11.580 1.00 95.94 71 PRO A N 1
ATOM 546 C CA . PRO A 1 71 ? -6.121 6.831 -12.749 1.00 95.94 71 PRO A CA 1
ATOM 547 C C . PRO A 1 71 ? -5.467 8.182 -12.419 1.00 95.94 71 PRO A C 1
ATOM 549 O O . PRO A 1 71 ? -4.763 8.741 -13.256 1.00 95.94 71 PRO A O 1
ATOM 552 N N . LYS A 1 72 ? -5.703 8.732 -11.219 1.00 95.44 72 LYS A N 1
ATOM 553 C CA . LYS A 1 72 ? -5.127 10.001 -10.753 1.00 95.44 72 LYS A CA 1
ATOM 554 C C . LYS A 1 72 ? -3.834 9.832 -9.951 1.00 95.44 72 LYS A C 1
ATOM 556 O O . LYS A 1 72 ? -3.289 10.830 -9.485 1.00 95.44 72 LYS A O 1
ATOM 561 N N . TRP A 1 73 ? -3.320 8.614 -9.782 1.00 96.00 73 TRP A N 1
ATOM 562 C CA . TRP A 1 73 ? -2.094 8.372 -9.023 1.00 96.00 73 TRP A CA 1
ATOM 563 C C . TRP A 1 73 ? -0.865 8.968 -9.745 1.00 96.00 73 TRP A C 1
ATOM 565 O O . TRP A 1 73 ? -0.479 8.470 -10.808 1.00 96.00 73 TRP A O 1
ATOM 575 N N . PRO A 1 74 ? -0.162 9.961 -9.153 1.00 92.69 74 PRO A N 1
ATOM 576 C CA . PRO A 1 74 ? 0.937 10.688 -9.804 1.00 92.69 74 PRO A CA 1
ATOM 577 C C . PRO A 1 74 ? 2.266 9.913 -9.929 1.00 92.69 74 PRO A C 1
ATOM 579 O O . PRO A 1 74 ? 3.323 10.526 -10.001 1.00 92.69 74 PRO A O 1
ATOM 582 N N . ASN A 1 75 ? 2.250 8.574 -9.954 1.00 92.69 75 ASN A N 1
ATOM 583 C CA . ASN A 1 75 ? 3.455 7.726 -9.997 1.00 92.69 75 ASN A CA 1
ATOM 584 C C . ASN A 1 75 ? 4.393 7.867 -8.777 1.00 92.69 75 ASN A C 1
ATOM 586 O O . ASN A 1 75 ? 5.600 7.683 -8.899 1.00 92.69 75 ASN A O 1
ATOM 590 N N . VAL A 1 76 ? 3.855 8.206 -7.602 1.00 94.75 76 VAL A N 1
ATOM 591 C CA . VAL A 1 76 ? 4.649 8.369 -6.371 1.00 94.75 76 VAL A CA 1
ATOM 592 C C . VAL A 1 76 ? 4.375 7.222 -5.405 1.00 94.75 76 VAL A C 1
ATOM 594 O O . VAL A 1 76 ? 3.215 6.932 -5.113 1.00 94.75 76 VAL A O 1
ATOM 597 N N . THR A 1 77 ? 5.428 6.590 -4.892 1.00 96.69 77 THR A N 1
ATOM 598 C CA . THR A 1 77 ? 5.367 5.597 -3.810 1.00 96.69 77 THR A CA 1
ATOM 599 C C . THR A 1 77 ? 5.931 6.171 -2.500 1.00 96.69 77 THR A C 1
ATOM 601 O O . THR A 1 77 ? 6.820 7.020 -2.561 1.00 96.69 77 THR A O 1
ATOM 604 N N . PRO A 1 78 ? 5.452 5.725 -1.321 1.00 97.81 78 PRO A N 1
ATOM 605 C CA . PRO A 1 78 ? 4.392 4.736 -1.132 1.00 97.81 78 PRO A CA 1
ATOM 606 C C . PRO A 1 78 ? 3.024 5.316 -1.491 1.00 97.81 78 PRO A C 1
ATOM 608 O O . PRO A 1 78 ? 2.724 6.469 -1.180 1.00 97.81 78 PRO A O 1
ATOM 611 N N . TYR A 1 79 ? 2.186 4.494 -2.115 1.00 98.12 79 TYR A N 1
ATOM 612 C CA . TYR A 1 79 ? 0.785 4.823 -2.360 1.00 98.12 79 TYR A CA 1
ATOM 613 C C . TYR A 1 79 ? -0.094 3.878 -1.556 1.00 98.12 79 TYR A C 1
ATOM 615 O O . TYR A 1 79 ? 0.001 2.649 -1.657 1.00 98.12 79 TYR A O 1
ATOM 623 N N . ILE A 1 80 ? -0.925 4.442 -0.694 1.00 97.88 80 ILE A N 1
ATOM 624 C CA . ILE A 1 80 ? -1.709 3.685 0.270 1.00 97.88 80 ILE A CA 1
ATOM 625 C C . ILE A 1 80 ? -3.165 3.731 -0.151 1.00 97.88 80 ILE A C 1
ATOM 627 O O . ILE A 1 80 ? -3.714 4.791 -0.430 1.00 97.88 80 ILE A O 1
ATOM 631 N N . VAL A 1 81 ? -3.780 2.553 -0.167 1.00 97.75 81 VAL A N 1
ATOM 632 C CA . VAL A 1 81 ? -5.210 2.368 -0.380 1.00 97.75 81 VAL A CA 1
ATOM 633 C C . VAL A 1 81 ? -5.759 1.715 0.878 1.00 97.75 81 VAL A C 1
ATOM 635 O O . VAL A 1 81 ? -5.298 0.643 1.271 1.00 97.75 81 VAL A O 1
ATOM 638 N N . LEU A 1 82 ? -6.710 2.386 1.515 1.00 97.38 82 LEU A N 1
ATOM 639 C CA . LEU A 1 82 ? -7.413 1.921 2.701 1.00 97.38 82 LEU A CA 1
ATOM 640 C C . LEU A 1 82 ? -8.831 1.536 2.289 1.00 97.38 82 LEU A C 1
ATOM 642 O O . LEU A 1 82 ? -9.593 2.381 1.815 1.00 97.38 82 LEU A O 1
ATOM 646 N N . LEU A 1 83 ? -9.164 0.261 2.465 1.00 95.94 83 LEU A N 1
ATOM 647 C CA . LEU A 1 83 ? -10.477 -0.302 2.161 1.00 95.94 83 LEU A CA 1
ATOM 648 C C . LEU A 1 83 ? -11.200 -0.575 3.478 1.00 95.94 83 LEU A C 1
ATOM 650 O O . LEU A 1 83 ? -10.732 -1.392 4.273 1.00 95.94 83 LEU A O 1
ATOM 654 N N . SER A 1 84 ? -12.295 0.135 3.750 1.00 94.38 84 SER A N 1
ATOM 655 C CA . SER A 1 84 ? -13.104 -0.126 4.945 1.00 94.38 84 SER A CA 1
ATOM 656 C C . SER A 1 84 ? -13.956 -1.383 4.766 1.00 94.38 84 SER A C 1
ATOM 658 O O . SER A 1 84 ? -14.191 -1.848 3.649 1.00 94.38 84 SER A O 1
ATOM 660 N N . ARG A 1 85 ? -14.496 -1.910 5.870 1.00 90.62 85 ARG A N 1
ATOM 661 C CA . ARG A 1 85 ? -15.431 -3.051 5.835 1.00 90.62 85 ARG A CA 1
ATOM 662 C C . ARG A 1 85 ? -16.708 -2.758 5.044 1.00 90.62 85 ARG A C 1
ATOM 664 O O . ARG A 1 85 ? -17.307 -3.676 4.502 1.00 90.62 85 ARG A O 1
ATOM 671 N N . ALA A 1 86 ? -17.097 -1.486 4.960 1.00 92.06 86 ALA A N 1
ATOM 672 C CA . ALA A 1 86 ? -18.241 -1.020 4.179 1.00 92.06 86 ALA A CA 1
ATOM 673 C C . ALA A 1 86 ? -17.907 -0.784 2.690 1.00 92.06 86 ALA A C 1
ATOM 675 O O . ALA A 1 86 ? -18.737 -0.264 1.953 1.00 92.06 86 ALA A O 1
ATOM 676 N N . GLY A 1 87 ? -16.686 -1.107 2.246 1.00 92.75 87 GLY A N 1
ATOM 677 C CA . GLY A 1 87 ? -16.233 -0.888 0.870 1.00 92.75 87 GLY A CA 1
ATOM 678 C C . GLY A 1 87 ? -15.824 0.555 0.561 1.00 92.75 87 GLY A C 1
ATOM 679 O O . GLY A 1 87 ? -15.527 0.871 -0.590 1.00 92.75 87 GLY A O 1
ATOM 680 N N . ALA A 1 88 ? -15.775 1.442 1.562 1.00 95.56 88 ALA A N 1
ATOM 681 C CA . ALA A 1 88 ? -15.305 2.806 1.352 1.00 95.56 88 ALA A CA 1
ATOM 682 C C . ALA A 1 88 ? -13.794 2.809 1.094 1.00 95.56 88 ALA A C 1
ATOM 684 O O . ALA A 1 88 ? -13.026 2.169 1.817 1.00 95.56 88 ALA A O 1
ATOM 685 N N . VAL A 1 89 ? -13.371 3.565 0.081 1.00 96.44 89 VAL A N 1
ATOM 686 C CA . VAL A 1 89 ? -11.972 3.640 -0.347 1.00 96.44 89 VAL A CA 1
ATOM 687 C C . VAL A 1 89 ? -11.393 5.001 0.012 1.00 96.44 89 VAL A C 1
ATOM 689 O O . VAL A 1 89 ? -11.929 6.035 -0.385 1.00 96.44 89 VAL A O 1
ATOM 692 N N . GLN A 1 90 ? -10.270 5.003 0.722 1.00 97.00 90 GLN A N 1
ATOM 693 C CA . GLN A 1 90 ? -9.433 6.187 0.919 1.00 97.00 90 GLN A CA 1
ATOM 694 C C . GLN A 1 90 ? -8.061 5.928 0.305 1.00 97.00 90 GLN A C 1
ATOM 696 O O . GLN A 1 90 ? -7.572 4.798 0.326 1.00 97.00 90 GLN A O 1
ATOM 701 N N . ARG A 1 91 ? -7.453 6.964 -0.270 1.00 97.00 91 ARG A N 1
ATOM 702 C CA . ARG A 1 91 ? -6.148 6.859 -0.921 1.00 97.00 91 ARG A CA 1
ATOM 703 C C . ARG A 1 91 ? -5.264 8.029 -0.511 1.00 97.00 91 ARG A C 1
ATOM 705 O O . ARG A 1 91 ? -5.767 9.141 -0.364 1.00 97.00 91 ARG A O 1
ATOM 712 N N . CYS A 1 92 ? -3.971 7.789 -0.337 1.00 96.88 92 CYS A N 1
ATOM 713 C CA . CYS A 1 92 ? -2.995 8.842 -0.073 1.00 96.88 92 CYS A CA 1
ATOM 714 C C . CYS A 1 92 ? -1.595 8.457 -0.556 1.00 96.88 92 CYS A C 1
ATOM 716 O O . CYS A 1 92 ? -1.273 7.280 -0.731 1.00 96.88 92 CYS A O 1
ATOM 718 N N . ILE A 1 93 ? -0.761 9.477 -0.744 1.00 96.12 93 ILE A N 1
ATOM 719 C CA . ILE A 1 93 ? 0.678 9.340 -0.972 1.00 96.12 93 ILE A CA 1
ATOM 720 C C . ILE A 1 93 ? 1.369 9.506 0.377 1.00 96.12 93 ILE A C 1
ATOM 722 O O . ILE A 1 93 ? 1.028 10.420 1.128 1.00 96.12 93 ILE A O 1
ATOM 726 N N . GLY A 1 94 ? 2.348 8.658 0.677 1.00 94.31 94 GLY A N 1
ATOM 727 C CA . GLY A 1 94 ? 3.006 8.695 1.978 1.00 94.31 94 GLY A CA 1
ATOM 728 C C . GLY A 1 94 ? 2.137 8.107 3.098 1.00 94.31 94 GLY A C 1
ATOM 729 O O . GLY A 1 94 ? 1.067 7.555 2.831 1.00 94.31 94 GLY A O 1
ATOM 730 N N . PRO A 1 95 ? 2.597 8.204 4.358 1.00 93.38 95 PRO A N 1
ATOM 731 C CA . PRO A 1 95 ? 1.861 7.715 5.521 1.00 93.38 95 PRO A CA 1
ATOM 732 C C . PRO A 1 95 ? 0.482 8.387 5.644 1.00 93.38 95 PRO A C 1
ATOM 734 O O . PRO A 1 95 ? 0.410 9.608 5.494 1.00 93.38 95 PRO A O 1
ATOM 737 N N . PRO A 1 96 ? -0.604 7.661 5.970 1.00 95.12 96 PRO A N 1
ATOM 738 C CA . PRO A 1 96 ? -1.918 8.279 6.064 1.00 95.12 96 PRO A CA 1
ATOM 739 C C . PRO A 1 96 ? -2.034 9.125 7.327 1.00 95.12 96 PRO A C 1
ATOM 741 O O . PRO A 1 96 ? -1.476 8.797 8.378 1.00 95.12 96 PRO A O 1
ATOM 744 N N . GLU A 1 97 ? -2.827 10.186 7.246 1.00 95.31 97 GLU A N 1
ATOM 745 C CA . GLU A 1 97 ? -3.116 11.011 8.410 1.00 95.31 97 GLU A CA 1
ATOM 746 C C . GLU A 1 97 ? -3.917 10.234 9.471 1.00 95.31 97 GLU A C 1
ATOM 748 O O . GLU A 1 97 ? -4.781 9.414 9.132 1.00 95.31 97 GLU A O 1
ATOM 753 N N . PRO A 1 98 ? -3.737 10.539 10.770 1.00 93.94 98 PRO A N 1
ATOM 754 C CA . PRO A 1 98 ? -4.477 9.874 11.842 1.00 93.94 98 PRO A CA 1
ATOM 755 C C . PRO A 1 98 ? -6.003 9.934 11.682 1.00 93.94 98 PRO A C 1
ATOM 757 O O . PRO A 1 98 ? -6.701 8.993 12.054 1.00 93.94 98 PRO A O 1
ATOM 760 N N . ALA A 1 99 ? -6.542 11.024 11.125 1.00 95.31 99 ALA A N 1
ATOM 761 C CA . ALA A 1 99 ? -7.976 11.156 10.870 1.00 95.31 99 ALA A CA 1
ATOM 762 C C . ALA A 1 99 ? -8.471 10.163 9.806 1.00 95.31 99 ALA A C 1
ATOM 764 O O . ALA A 1 99 ? -9.524 9.549 9.983 1.00 95.31 99 ALA A O 1
ATOM 765 N N . MET A 1 100 ? -7.685 9.952 8.747 1.00 96.44 100 MET A N 1
ATOM 766 C CA . MET A 1 100 ? -7.981 8.986 7.689 1.00 96.44 100 MET A CA 1
ATOM 767 C C . MET A 1 100 ? -7.995 7.555 8.237 1.00 96.44 100 MET A C 1
ATOM 769 O O . MET A 1 100 ? -8.908 6.785 7.935 1.00 96.44 100 MET A O 1
ATOM 773 N N . LEU A 1 101 ? -7.023 7.228 9.094 1.00 95.44 101 LEU A N 1
ATOM 774 C CA . LEU A 1 101 ? -6.905 5.926 9.752 1.00 95.44 101 LEU A CA 1
ATOM 775 C C . LEU A 1 101 ? -8.063 5.648 10.716 1.00 95.44 101 LEU A C 1
ATOM 777 O O . LEU A 1 101 ? -8.638 4.561 10.689 1.00 95.44 101 LEU A O 1
ATOM 781 N N . ARG A 1 102 ? -8.462 6.641 11.521 1.00 94.19 102 ARG A N 1
ATOM 782 C CA . ARG A 1 102 ? -9.650 6.535 12.385 1.00 94.19 102 ARG A CA 1
ATOM 783 C C . ARG A 1 102 ? -10.918 6.302 11.573 1.00 94.19 102 ARG A C 1
ATOM 785 O O . ARG A 1 102 ? -11.687 5.417 11.912 1.00 94.19 102 ARG A O 1
ATOM 792 N N . LYS A 1 103 ? -11.111 7.054 10.486 1.00 94.75 103 LYS A N 1
ATOM 793 C CA . LYS A 1 103 ? -12.263 6.881 9.589 1.00 94.75 103 LYS A CA 1
ATOM 794 C C . LYS A 1 103 ? -12.267 5.516 8.899 1.00 94.75 103 LYS A C 1
ATOM 796 O O . LYS A 1 103 ? -13.329 4.983 8.612 1.00 94.75 103 LYS A O 1
ATOM 801 N N . TRP A 1 104 ? -11.092 4.970 8.601 1.00 94.88 104 TRP A N 1
ATOM 802 C CA . TRP A 1 104 ? -10.959 3.677 7.940 1.00 94.88 104 TRP A CA 1
ATOM 803 C C . TRP A 1 104 ? -11.370 2.496 8.831 1.00 94.88 104 TRP A C 1
ATOM 805 O O . TRP A 1 104 ? -11.991 1.563 8.322 1.00 94.88 104 TRP A O 1
ATOM 815 N N . LEU A 1 105 ? -11.028 2.535 10.125 1.00 91.56 105 LEU A N 1
ATOM 816 C CA . LEU A 1 105 ? -11.319 1.458 11.086 1.00 91.56 105 LEU A CA 1
ATOM 817 C C . LEU A 1 105 ? -12.589 1.664 11.928 1.00 91.56 105 LEU A C 1
ATOM 819 O O . LEU A 1 105 ? -12.878 0.814 12.777 1.00 91.56 105 LEU A O 1
ATOM 823 N N . ALA A 1 106 ? -13.292 2.782 11.730 1.00 86.44 106 ALA A N 1
ATOM 824 C CA . ALA A 1 106 ? -14.618 3.018 12.298 1.00 86.44 106 ALA A CA 1
ATOM 825 C C . ALA A 1 106 ? -15.639 2.033 11.711 1.00 86.44 106 ALA A C 1
ATOM 827 O O . ALA A 1 106 ? -16.447 1.509 12.508 1.00 86.44 106 ALA A O 1
#

Sequence (106 aa):
MFTTTYCSTCPDAFDKLQAFIKASRQKVELAAVVMDVPAERVLAHAHHYAGATRFFAFDGFAPAIRQSVDPKWPNVTPYIVLLSRAGAVQRCIGPPEPAMLRKWLA

Radius of gyration: 13.28 Å; chains: 1; bounding box: 33×26×35 Å

pLDDT: mean 95.16, std 2.03, range [86.44, 98.12]

Secondary structure (DSSP, 8-state):
-EE-TT-TTHHHHHHHHHHHHHHHT-----EEEESSS-HHHHGGGGGGGTT-SEEEE--S-HHHHHHHH-TT--S-SSEEEEE-TT--EEEEESSPPHHHHHHHH-